Protein AF-A0A1S6U6U1-F1 (afdb_monomer)

Sequence (151 aa):
MKVQNNILNISDNKSPIKSSKENFNHILNNIKPEIQANSDKNFIKMSVDDFRKSLVKYGASGFMIKMQTDWIDAKIEEKRAELELNLGLHDSSKTDKEKSEIAQIIENILKDYKQELIKKIKQKVEQEKIQSKSQIQKNSLTMLLKKIQNT

Secondary structure (DSSP, 8-state):
-------------------HHHHHHHHHHHHHHHHHTT-TTT-----HHHHHHHHHHHHHHHHHHHHHHHHHHHHHHHHHHHHHHHTTTT-TTS-HHHHHHHHHHHHHHHHHHHHHHHHHHHHHHHHHHHHHHHHHHHHHHHHHHHHHHT-

Radius of gyration: 25.91 Å; Cα contacts (8 Å, |Δi|>4): 35; chains: 1; bounding box: 71×45×65 Å

Structure (mmCIF, N/CA/C/O backbone):
data_AF-A0A1S6U6U1-F1
#
_entry.id   AF-A0A1S6U6U1-F1
#
loop_
_atom_site.group_PDB
_atom_site.id
_atom_site.type_symbol
_atom_site.label_atom_id
_atom_site.label_alt_id
_atom_site.label_comp_id
_atom_site.label_asym_id
_atom_site.label_entity_id
_atom_site.label_seq_id
_atom_site.pdbx_PDB_ins_code
_atom_site.Cartn_x
_atom_site.Cartn_y
_atom_site.Cartn_z
_atom_site.occupancy
_atom_site.B_iso_or_equiv
_atom_site.auth_seq_id
_atom_site.auth_comp_id
_atom_site.auth_asym_id
_atom_site.auth_atom_id
_atom_site.pdbx_PDB_model_num
ATOM 1 N N . MET A 1 1 ? 31.547 26.562 -36.986 1.00 44.88 1 MET A N 1
ATOM 2 C CA . MET A 1 1 ? 30.582 25.443 -36.876 1.00 44.88 1 MET A CA 1
ATOM 3 C C . MET A 1 1 ? 30.804 24.469 -38.024 1.00 44.88 1 MET A C 1
ATOM 5 O O . MET A 1 1 ? 30.613 24.871 -39.163 1.00 44.88 1 MET A O 1
ATOM 9 N N . LYS A 1 2 ? 31.217 23.235 -37.715 1.00 34.56 2 LYS A N 1
ATOM 10 C CA . LYS A 1 2 ? 30.748 21.960 -38.297 1.00 34.56 2 LYS A CA 1
ATOM 11 C C . LYS A 1 2 ? 31.580 20.843 -37.662 1.00 34.56 2 LYS A C 1
ATOM 13 O O . LYS A 1 2 ? 32.742 20.645 -37.990 1.00 34.56 2 LYS A O 1
ATOM 18 N N . VAL A 1 3 ? 30.971 20.211 -36.665 1.00 38.31 3 VAL A N 1
ATOM 19 C CA . VAL A 1 3 ? 31.479 19.046 -35.939 1.00 38.31 3 VAL A CA 1
ATOM 20 C C . VAL A 1 3 ? 31.409 17.861 -36.902 1.00 38.31 3 VAL A C 1
ATOM 22 O O . VAL A 1 3 ? 30.344 17.591 -37.456 1.00 38.31 3 VAL A O 1
ATOM 25 N N . GLN A 1 4 ? 32.537 17.200 -37.160 1.00 38.06 4 GLN A N 1
ATOM 26 C CA . GLN A 1 4 ? 32.557 15.960 -37.931 1.00 38.06 4 GLN A CA 1
ATOM 27 C C . GLN A 1 4 ? 32.100 14.821 -37.017 1.00 38.06 4 GLN A C 1
ATOM 29 O O . GLN A 1 4 ? 32.731 14.519 -36.007 1.00 38.06 4 GLN A O 1
ATOM 34 N N . ASN A 1 5 ? 30.955 14.238 -37.360 1.00 40.12 5 ASN A N 1
ATOM 35 C CA . ASN A 1 5 ? 30.414 13.051 -36.717 1.00 40.12 5 ASN A CA 1
ATOM 36 C C . ASN A 1 5 ? 31.237 11.833 -37.154 1.00 40.12 5 ASN A C 1
ATOM 38 O O . ASN A 1 5 ? 31.157 11.422 -38.311 1.00 40.12 5 ASN A O 1
ATOM 42 N N . ASN A 1 6 ? 31.990 11.235 -36.229 1.00 43.44 6 ASN A N 1
ATOM 43 C CA . ASN A 1 6 ? 32.582 9.915 -36.431 1.00 43.44 6 ASN A CA 1
ATOM 44 C C . ASN A 1 6 ? 31.469 8.859 -36.423 1.00 43.44 6 ASN A C 1
ATOM 46 O O . ASN A 1 6 ? 31.065 8.362 -35.372 1.00 43.44 6 ASN A O 1
ATOM 50 N N . ILE A 1 7 ? 30.971 8.521 -37.610 1.00 46.16 7 ILE A N 1
ATOM 51 C CA . ILE A 1 7 ? 30.170 7.319 -37.836 1.00 46.16 7 ILE A CA 1
ATOM 52 C C . ILE A 1 7 ? 31.113 6.124 -37.651 1.00 46.16 7 ILE A C 1
ATOM 54 O O . ILE A 1 7 ? 32.135 6.027 -38.330 1.00 46.16 7 ILE A O 1
ATOM 58 N N . LEU A 1 8 ? 30.794 5.248 -36.691 1.00 41.34 8 LEU A N 1
ATOM 59 C CA . LEU A 1 8 ? 31.501 3.988 -36.474 1.00 41.34 8 LEU A CA 1
ATOM 60 C C . LEU A 1 8 ? 31.557 3.198 -37.788 1.00 41.34 8 LEU A C 1
ATOM 62 O O . LEU A 1 8 ? 30.531 2.778 -38.318 1.00 41.34 8 LEU A O 1
ATOM 66 N N . ASN A 1 9 ? 32.776 2.975 -38.270 1.00 40.19 9 ASN A N 1
ATOM 67 C CA . ASN A 1 9 ? 33.081 2.069 -39.362 1.00 40.19 9 ASN A CA 1
ATOM 68 C C . ASN A 1 9 ? 32.912 0.626 -38.854 1.00 40.19 9 ASN A C 1
ATOM 70 O O . ASN A 1 9 ? 33.796 0.087 -38.184 1.00 40.19 9 ASN A O 1
ATOM 74 N N . ILE A 1 10 ? 31.745 0.024 -39.095 1.00 43.16 10 ILE A N 1
ATOM 75 C CA . ILE A 1 10 ? 31.497 -1.392 -38.810 1.00 43.16 10 ILE A CA 1
ATOM 76 C C . ILE A 1 10 ? 32.090 -2.177 -39.980 1.00 43.16 10 ILE A C 1
ATOM 78 O O . ILE A 1 10 ? 31.464 -2.339 -41.019 1.00 43.16 10 ILE A O 1
ATOM 82 N N . SER A 1 11 ? 33.343 -2.595 -39.807 1.00 37.00 11 SER A N 1
ATOM 83 C CA . SER A 1 11 ? 34.035 -3.512 -40.708 1.00 37.00 11 SER A CA 1
ATOM 84 C C . SER A 1 11 ? 33.325 -4.870 -40.721 1.00 37.00 11 SER A C 1
ATOM 86 O O . SER A 1 11 ? 33.130 -5.487 -39.668 1.00 37.00 11 SER A O 1
ATOM 88 N N . ASP A 1 12 ? 32.944 -5.315 -41.919 1.00 44.59 12 ASP A N 1
ATOM 89 C CA . ASP A 1 12 ? 32.323 -6.601 -42.230 1.00 44.59 12 ASP A CA 1
ATOM 90 C C . ASP A 1 12 ? 33.262 -7.780 -41.919 1.00 44.59 12 ASP A C 1
ATOM 92 O O . ASP A 1 12 ? 33.866 -8.379 -42.806 1.00 44.59 12 ASP A O 1
ATOM 96 N N . ASN A 1 13 ? 33.356 -8.173 -40.648 1.00 38.25 13 ASN A N 1
ATOM 97 C CA . ASN A 1 13 ? 33.886 -9.483 -40.273 1.00 38.25 13 ASN A CA 1
ATOM 98 C C . ASN A 1 13 ? 32.729 -10.463 -40.072 1.00 38.25 13 ASN A C 1
ATOM 100 O O . ASN A 1 13 ? 32.154 -10.611 -38.992 1.00 38.25 13 ASN A O 1
ATOM 104 N N . LYS A 1 14 ? 32.392 -11.139 -41.171 1.00 45.91 14 LYS A N 1
ATOM 105 C CA . LYS A 1 14 ? 31.371 -12.181 -41.281 1.00 45.91 14 LYS A CA 1
ATOM 106 C C . LYS A 1 14 ? 31.793 -13.423 -40.482 1.00 45.91 14 LYS A C 1
ATOM 108 O O . LYS A 1 14 ? 32.340 -14.376 -41.025 1.00 45.91 14 LYS A O 1
ATOM 113 N N . SER A 1 15 ? 31.532 -13.415 -39.179 1.00 43.62 15 SER A N 1
ATOM 114 C CA . SER A 1 15 ? 31.484 -14.639 -38.369 1.00 43.62 15 SER A CA 1
ATOM 115 C C . SER A 1 15 ? 30.081 -15.248 -38.491 1.00 43.62 15 SER A C 1
ATOM 117 O O . SER A 1 15 ? 29.113 -14.485 -38.551 1.00 43.62 15 SER A O 1
ATOM 119 N N . PRO A 1 16 ? 29.917 -16.583 -38.540 1.00 41.66 16 PRO A N 1
ATOM 120 C CA . PRO A 1 16 ? 28.600 -17.185 -38.676 1.00 41.66 16 PRO A CA 1
ATOM 121 C C . PRO A 1 16 ? 27.772 -16.819 -37.445 1.00 41.66 16 PRO A C 1
ATOM 123 O O . PRO A 1 16 ? 28.093 -17.221 -36.326 1.00 41.66 16 PRO A O 1
ATOM 126 N N . ILE A 1 17 ? 26.723 -16.022 -37.652 1.00 48.44 17 ILE A N 1
ATOM 127 C CA . ILE A 1 17 ? 25.751 -15.673 -36.619 1.00 48.44 17 ILE A CA 1
ATOM 128 C C . ILE A 1 17 ? 25.061 -16.980 -36.222 1.00 48.44 17 ILE A C 1
ATOM 130 O O . ILE A 1 17 ? 24.118 -17.424 -36.878 1.00 48.44 17 ILE A O 1
ATOM 134 N N . LYS A 1 18 ? 25.551 -17.620 -35.152 1.00 43.88 18 LYS A N 1
ATOM 135 C CA . LYS A 1 18 ? 24.777 -18.632 -34.433 1.00 43.88 18 LYS A CA 1
ATOM 136 C C . LYS A 1 18 ? 23.447 -17.992 -34.059 1.00 43.88 18 LYS A C 1
ATOM 138 O O . LYS A 1 18 ? 23.399 -16.855 -33.592 1.00 43.88 18 LYS A O 1
ATOM 143 N N . SER A 1 19 ? 22.381 -18.705 -34.400 1.00 48.44 19 SER A N 1
ATOM 144 C CA . SER A 1 19 ? 21.023 -18.190 -34.505 1.00 48.44 19 SER A CA 1
ATOM 145 C C . SER A 1 19 ? 20.631 -17.266 -33.342 1.00 48.44 19 SER A C 1
ATOM 147 O O . SER A 1 19 ? 20.810 -17.585 -32.170 1.00 48.44 19 SER A O 1
ATOM 149 N N . SER A 1 20 ? 20.035 -16.117 -33.672 1.00 56.69 20 SER A N 1
ATOM 150 C CA . SER A 1 20 ? 19.517 -15.116 -32.724 1.00 56.69 20 SER A CA 1
ATOM 151 C C . SER A 1 20 ? 18.618 -15.701 -31.610 1.00 56.69 20 SER A C 1
ATOM 153 O O . SER A 1 20 ? 18.515 -15.109 -30.535 1.00 56.69 20 SER A O 1
ATOM 155 N N . LYS A 1 21 ? 18.030 -16.889 -31.822 1.00 52.94 21 LYS A N 1
ATOM 156 C CA . LYS A 1 21 ? 17.251 -17.634 -30.821 1.00 52.94 21 LYS A CA 1
ATOM 157 C C . LYS A 1 21 ? 18.091 -18.162 -29.654 1.00 52.94 21 LYS A C 1
ATOM 159 O O . LYS A 1 21 ? 17.611 -18.135 -28.524 1.00 52.94 21 LYS A O 1
ATOM 164 N N . GLU A 1 22 ? 19.320 -18.616 -29.893 1.00 52.94 22 GLU A N 1
ATOM 165 C CA . GLU A 1 22 ? 20.182 -19.146 -28.825 1.00 52.94 22 GLU A CA 1
ATOM 166 C C . GLU A 1 22 ? 20.585 -18.047 -27.839 1.00 52.94 22 GLU A C 1
ATOM 168 O O . GLU A 1 22 ? 20.531 -18.260 -26.631 1.00 52.94 22 GLU A O 1
ATOM 173 N N . ASN A 1 23 ? 20.872 -16.841 -28.339 1.00 57.25 23 ASN A N 1
ATOM 174 C CA . ASN A 1 23 ? 21.202 -15.690 -27.497 1.00 57.25 23 A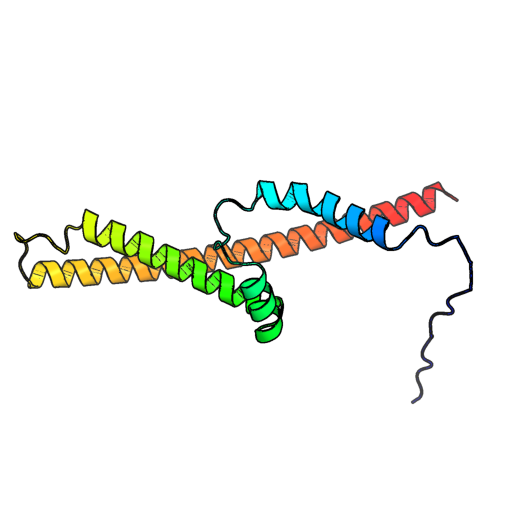SN A CA 1
ATOM 175 C C . ASN A 1 23 ? 20.017 -15.234 -26.631 1.00 57.25 23 ASN A C 1
ATOM 177 O O . ASN A 1 23 ? 20.194 -14.935 -25.453 1.00 57.25 23 ASN A O 1
ATOM 181 N N . PHE A 1 24 ? 18.798 -15.220 -27.179 1.00 63.09 24 PHE A N 1
ATOM 182 C CA . PHE A 1 24 ? 17.607 -14.854 -26.407 1.00 63.09 24 PHE A CA 1
ATOM 183 C C . PHE A 1 24 ? 17.294 -15.880 -25.311 1.00 63.09 24 PHE A C 1
ATOM 185 O O . PHE A 1 24 ? 17.041 -15.510 -24.165 1.00 63.09 24 PHE A O 1
ATOM 192 N N . ASN A 1 25 ? 17.389 -17.171 -25.636 1.00 60.59 25 ASN A N 1
ATOM 193 C CA . ASN A 1 25 ? 17.200 -18.243 -24.662 1.00 60.59 25 ASN A CA 1
ATOM 194 C C . ASN A 1 25 ? 18.277 -18.215 -23.569 1.00 60.59 25 ASN A C 1
ATOM 196 O O . ASN A 1 25 ? 17.964 -18.448 -22.406 1.00 60.59 25 ASN A O 1
ATOM 200 N N . HIS A 1 26 ? 19.520 -17.870 -23.908 1.00 58.59 26 HIS A N 1
ATOM 201 C CA . HIS A 1 26 ? 20.597 -17.713 -22.931 1.00 58.59 26 HIS A CA 1
ATOM 202 C C . HIS A 1 26 ? 20.358 -16.523 -21.986 1.00 58.59 26 HIS A C 1
ATOM 204 O O . HIS A 1 26 ? 20.627 -16.623 -20.790 1.00 58.59 26 HIS A O 1
ATOM 210 N N . ILE A 1 27 ? 19.806 -15.414 -22.491 1.00 61.81 27 ILE A N 1
ATOM 211 C CA . ILE A 1 27 ? 19.409 -14.258 -21.672 1.00 61.81 27 ILE A CA 1
ATOM 212 C C . ILE A 1 27 ? 18.255 -14.641 -20.734 1.00 61.81 27 ILE A C 1
ATOM 214 O O . ILE A 1 27 ? 18.345 -14.417 -19.531 1.00 61.81 27 ILE A O 1
ATOM 218 N N . LEU A 1 28 ? 17.203 -15.287 -21.246 1.00 59.47 28 LEU A N 1
ATOM 219 C CA . LEU A 1 28 ? 16.065 -15.730 -20.431 1.00 59.47 2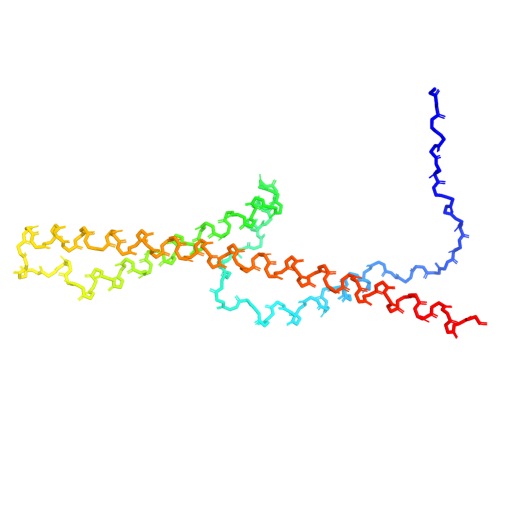8 LEU A CA 1
ATOM 220 C C . LEU A 1 28 ? 16.460 -16.750 -19.356 1.00 59.47 28 LEU A C 1
ATOM 222 O O . LEU A 1 28 ? 15.981 -16.670 -18.224 1.00 59.47 28 LEU A O 1
ATOM 226 N N . ASN A 1 29 ? 17.343 -17.690 -19.692 1.00 59.22 29 ASN A N 1
ATOM 227 C CA . ASN A 1 29 ? 17.817 -18.712 -18.761 1.00 59.22 29 ASN A CA 1
ATOM 228 C C . ASN A 1 29 ? 18.723 -18.137 -17.667 1.00 59.22 29 ASN A C 1
ATOM 230 O O . ASN A 1 29 ? 18.736 -18.681 -16.569 1.00 59.22 29 ASN A O 1
ATOM 234 N N . ASN A 1 30 ? 19.415 -17.026 -17.931 1.00 57.66 30 ASN A N 1
ATOM 235 C CA . ASN A 1 30 ? 20.203 -16.309 -16.926 1.00 57.66 30 ASN A CA 1
ATOM 236 C C . ASN A 1 30 ? 19.355 -15.376 -16.046 1.00 57.66 30 ASN A C 1
ATOM 238 O O . ASN A 1 30 ? 19.747 -15.091 -14.922 1.00 57.66 30 ASN A O 1
ATOM 242 N N . ILE A 1 31 ? 18.196 -14.921 -16.531 1.00 55.47 31 ILE A N 1
ATOM 243 C CA . ILE A 1 31 ? 17.256 -14.077 -15.772 1.00 55.47 31 ILE A CA 1
ATOM 244 C C . ILE A 1 31 ? 16.376 -14.924 -14.830 1.00 55.47 31 ILE A C 1
ATOM 246 O O . ILE A 1 31 ? 16.028 -14.494 -13.731 1.00 55.47 31 ILE A O 1
ATOM 250 N N . LYS A 1 32 ? 16.020 -16.150 -15.235 1.00 50.22 32 LYS A N 1
ATOM 251 C CA . LYS A 1 32 ? 15.155 -17.069 -14.467 1.00 50.22 32 LYS A CA 1
ATOM 252 C C . LYS A 1 32 ? 15.584 -17.309 -13.001 1.00 50.22 32 LYS A C 1
ATOM 254 O O . LYS A 1 32 ? 14.697 -17.308 -12.147 1.00 50.22 32 LYS A O 1
ATOM 259 N N . PRO A 1 33 ? 16.879 -17.505 -12.683 1.00 47.97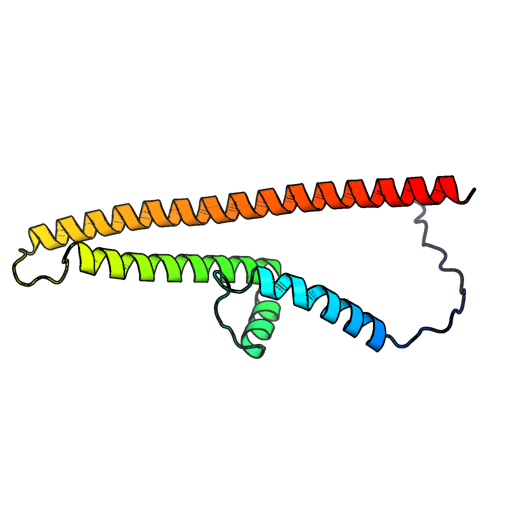 33 PRO A N 1
ATOM 260 C CA . PRO A 1 33 ? 17.341 -17.741 -11.316 1.00 47.97 33 PRO A CA 1
ATOM 261 C C . PRO A 1 33 ? 17.232 -16.497 -10.420 1.00 47.97 33 PRO A C 1
ATOM 263 O O . PRO A 1 33 ? 16.924 -16.627 -9.239 1.00 47.97 33 PRO A O 1
ATOM 266 N N . GLU A 1 34 ? 17.430 -15.291 -10.966 1.00 47.09 34 GLU A N 1
ATOM 267 C CA . GLU A 1 34 ? 17.340 -14.036 -10.198 1.00 47.09 34 GLU A CA 1
ATOM 268 C C . GLU A 1 34 ? 15.894 -13.637 -9.874 1.00 47.09 34 GLU A C 1
ATOM 270 O O . GLU A 1 34 ? 15.636 -13.057 -8.816 1.00 47.09 34 GLU A O 1
ATOM 275 N N . ILE A 1 35 ? 14.935 -13.978 -10.743 1.00 47.72 35 ILE A N 1
ATOM 276 C CA . ILE A 1 35 ? 13.515 -13.682 -10.507 1.00 47.72 35 ILE A CA 1
ATOM 277 C C . ILE A 1 35 ? 12.970 -14.503 -9.330 1.00 47.72 35 ILE A C 1
ATOM 279 O O . ILE A 1 35 ? 12.253 -13.946 -8.502 1.00 47.72 35 ILE A O 1
ATOM 283 N N . GLN A 1 36 ? 13.340 -15.784 -9.201 1.00 40.78 36 GLN A N 1
ATOM 284 C CA . GLN A 1 36 ? 12.821 -16.653 -8.130 1.00 40.78 36 GLN A CA 1
ATOM 285 C C . GLN A 1 36 ? 13.311 -16.264 -6.727 1.00 40.78 36 GLN A C 1
ATOM 287 O O . GLN A 1 36 ? 12.606 -16.492 -5.752 1.00 40.78 36 GLN A O 1
ATOM 292 N N . ALA A 1 37 ? 14.484 -15.637 -6.598 1.00 40.12 37 ALA A N 1
ATOM 293 C CA . ALA A 1 37 ? 15.009 -15.243 -5.289 1.00 40.12 37 ALA A CA 1
ATOM 294 C C . ALA A 1 37 ? 14.334 -13.981 -4.704 1.00 40.12 37 ALA A C 1
ATOM 296 O O . ALA A 1 37 ? 14.485 -13.703 -3.516 1.00 40.12 37 ALA A O 1
ATOM 297 N N . ASN A 1 38 ? 13.588 -13.212 -5.512 1.00 42.19 38 ASN A N 1
ATOM 298 C CA . ASN A 1 38 ? 12.988 -11.928 -5.112 1.00 42.19 38 ASN A CA 1
ATOM 299 C C . ASN A 1 38 ? 11.489 -11.780 -5.455 1.00 42.19 38 ASN A C 1
ATOM 301 O O . ASN A 1 38 ? 10.896 -10.741 -5.142 1.00 42.19 38 ASN A O 1
ATOM 305 N N . SER A 1 39 ? 10.862 -12.776 -6.090 1.00 45.56 39 SER A N 1
ATOM 306 C CA . SER A 1 39 ? 9.478 -12.702 -6.586 1.00 45.56 39 SER A CA 1
ATOM 307 C C . SER A 1 39 ? 8.403 -12.760 -5.504 1.00 45.56 39 SER A C 1
ATOM 309 O O . SER A 1 39 ? 7.298 -12.264 -5.716 1.00 45.56 39 SER A O 1
ATOM 311 N N . ASP A 1 40 ? 8.700 -13.324 -4.336 1.00 46.59 40 ASP A N 1
ATOM 312 C CA . ASP A 1 40 ? 7.629 -13.919 -3.527 1.00 46.59 40 ASP A CA 1
ATOM 313 C C . ASP A 1 40 ? 6.880 -12.958 -2.598 1.00 46.59 40 ASP A C 1
ATOM 315 O O . ASP A 1 40 ? 5.939 -13.377 -1.931 1.00 46.59 40 ASP A O 1
ATOM 319 N N . LYS A 1 41 ? 7.248 -11.670 -2.523 1.00 50.94 41 LYS A N 1
ATOM 320 C CA . LYS A 1 41 ? 6.619 -10.760 -1.536 1.00 50.94 41 LYS A CA 1
ATOM 321 C C . LYS A 1 41 ? 6.122 -9.412 -2.052 1.00 50.94 41 LYS A C 1
ATOM 323 O O . LYS A 1 41 ? 5.336 -8.771 -1.359 1.00 50.94 41 LYS A O 1
ATOM 328 N N . ASN A 1 42 ? 6.527 -8.982 -3.250 1.00 53.34 42 ASN A N 1
ATOM 329 C CA . ASN A 1 42 ? 6.216 -7.629 -3.739 1.00 53.34 42 ASN A CA 1
ATOM 330 C C . ASN A 1 42 ? 5.569 -7.578 -5.129 1.00 53.34 42 ASN A C 1
ATOM 332 O O . ASN A 1 42 ? 5.267 -6.487 -5.607 1.00 53.34 42 ASN A O 1
ATOM 336 N N . PHE A 1 43 ? 5.363 -8.723 -5.789 1.00 60.78 43 PHE A N 1
ATOM 337 C CA . PHE A 1 43 ? 4.762 -8.748 -7.119 1.00 60.78 43 PHE A CA 1
ATOM 338 C C . PHE A 1 43 ? 3.266 -9.038 -7.039 1.00 60.78 43 PHE A C 1
ATOM 340 O O . PHE A 1 43 ? 2.850 -10.109 -6.605 1.00 60.78 43 PHE A O 1
ATOM 347 N N . ILE A 1 44 ? 2.452 -8.077 -7.482 1.00 64.00 44 ILE A N 1
ATOM 348 C CA . ILE A 1 44 ? 1.024 -8.305 -7.693 1.00 64.00 44 ILE A CA 1
ATOM 349 C C . ILE A 1 44 ? 0.887 -9.319 -8.821 1.00 64.00 44 ILE A C 1
ATOM 351 O O . ILE A 1 44 ? 1.452 -9.149 -9.905 1.00 64.00 44 ILE A O 1
ATOM 355 N N . LYS A 1 45 ? 0.146 -10.393 -8.550 1.00 73.31 45 LYS A N 1
ATOM 356 C CA . LYS A 1 45 ? -0.124 -11.445 -9.524 1.00 73.31 45 LYS A CA 1
ATOM 357 C C . LYS A 1 45 ? -0.951 -10.842 -10.662 1.00 73.31 45 LYS A C 1
ATOM 359 O O . LYS A 1 45 ? -2.118 -10.519 -10.478 1.00 73.31 45 LYS A O 1
ATOM 364 N N . MET A 1 46 ? -0.331 -10.662 -11.823 1.00 81.12 46 MET A N 1
ATOM 365 C CA . MET A 1 46 ? -0.942 -10.046 -13.000 1.00 81.12 46 MET A CA 1
ATOM 366 C C . MET A 1 46 ? -0.797 -10.976 -14.205 1.00 81.12 46 MET A C 1
ATOM 368 O O . MET A 1 46 ? 0.202 -11.686 -14.333 1.00 81.12 46 MET A O 1
ATOM 372 N N . SER A 1 47 ? -1.802 -10.985 -15.084 1.00 87.25 47 SER A N 1
ATOM 373 C CA . SER A 1 47 ? -1.744 -1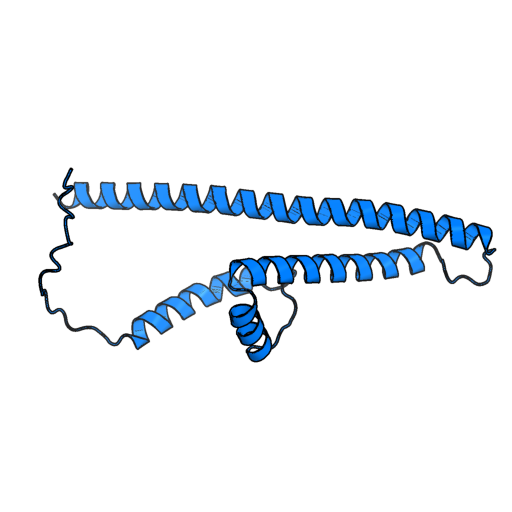1.755 -16.326 1.00 87.25 47 SER A CA 1
ATOM 374 C C . SER A 1 47 ? -0.698 -11.175 -17.289 1.00 87.25 47 SER A C 1
ATOM 376 O O . SER A 1 47 ? -0.365 -9.988 -17.243 1.00 87.25 47 SER A O 1
ATOM 378 N N . VAL A 1 48 ? -0.185 -12.005 -18.199 1.00 87.06 48 VAL A N 1
ATOM 379 C CA . VAL A 1 48 ? 0.771 -11.553 -19.227 1.00 87.06 48 VAL A CA 1
ATOM 380 C C . VAL A 1 48 ? 0.142 -10.501 -20.146 1.00 87.06 48 VAL A C 1
ATOM 382 O O . VAL A 1 48 ? 0.811 -9.542 -20.539 1.00 87.06 48 VAL A O 1
ATOM 385 N N . ASP A 1 49 ? -1.146 -10.638 -20.454 1.00 89.50 49 ASP A N 1
ATOM 386 C CA . ASP A 1 49 ? -1.859 -9.682 -21.300 1.00 89.50 49 ASP A CA 1
ATOM 387 C C . ASP A 1 49 ? -2.015 -8.326 -20.614 1.00 89.50 49 ASP A C 1
ATOM 389 O O . ASP A 1 49 ? -1.799 -7.287 -21.241 1.00 89.50 49 ASP A O 1
ATOM 393 N N . ASP A 1 50 ? -2.319 -8.315 -19.3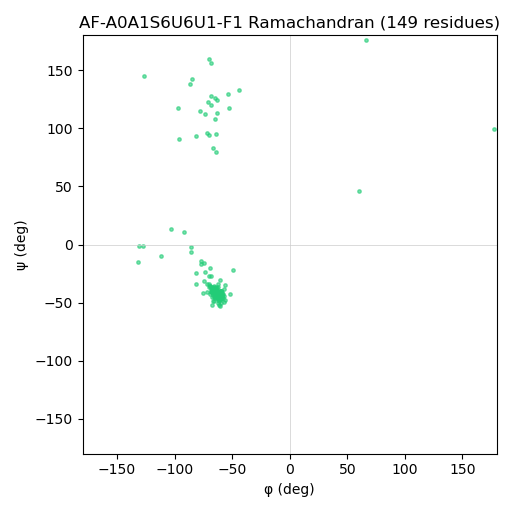18 1.00 85.31 50 ASP A N 1
ATOM 394 C CA . ASP A 1 50 ? -2.440 -7.074 -18.552 1.00 85.31 50 ASP A CA 1
ATOM 395 C C . ASP A 1 50 ? -1.078 -6.423 -18.314 1.00 85.31 50 ASP A C 1
ATOM 397 O O . ASP A 1 50 ? -0.966 -5.195 -18.379 1.00 85.31 50 ASP A O 1
ATOM 401 N N . PHE A 1 51 ? -0.022 -7.225 -18.152 1.00 88.00 51 PHE A N 1
ATOM 402 C CA . PHE A 1 51 ? 1.355 -6.736 -18.149 1.00 88.00 51 PHE A CA 1
ATOM 403 C C . PHE A 1 51 ? 1.694 -6.039 -19.464 1.00 88.00 51 PHE A C 1
ATOM 405 O O . PHE A 1 51 ? 2.141 -4.891 -19.463 1.00 88.00 51 PHE A O 1
ATOM 412 N N . ARG A 1 52 ? 1.423 -6.690 -20.601 1.00 88.62 52 ARG A N 1
ATOM 413 C CA . ARG A 1 52 ? 1.690 -6.125 -21.927 1.00 88.62 52 ARG A CA 1
ATOM 414 C C . ARG A 1 52 ? 0.895 -4.844 -22.160 1.00 88.62 52 ARG A C 1
ATOM 416 O O . ARG A 1 52 ? 1.472 -3.852 -22.599 1.00 88.62 52 ARG A O 1
ATOM 423 N N . LYS A 1 53 ? -0.402 -4.839 -21.846 1.00 91.44 53 LYS A N 1
ATOM 424 C CA . LYS A 1 53 ? -1.252 -3.641 -21.948 1.00 91.44 53 LYS A CA 1
ATOM 425 C C . LYS A 1 53 ? -0.713 -2.508 -21.080 1.00 91.44 53 LYS A C 1
ATOM 427 O O . LYS A 1 53 ? -0.648 -1.370 -21.538 1.00 91.44 53 LYS A O 1
ATOM 432 N N . SER A 1 54 ? -0.285 -2.815 -19.858 1.00 86.06 54 SER A N 1
ATOM 433 C CA . SER A 1 54 ? 0.259 -1.820 -18.932 1.00 86.06 54 SER A CA 1
ATOM 434 C C . SER A 1 54 ? 1.599 -1.264 -19.407 1.00 86.06 54 SER A C 1
ATOM 436 O O . SER A 1 54 ? 1.793 -0.053 -19.365 1.00 86.06 54 SER A O 1
ATOM 438 N N . LEU A 1 55 ? 2.492 -2.104 -19.935 1.00 88.62 55 LEU A N 1
ATOM 439 C CA . LEU A 1 55 ? 3.740 -1.648 -20.548 1.00 88.62 55 LEU A CA 1
ATOM 440 C C . LEU A 1 55 ? 3.497 -0.753 -21.764 1.00 88.62 55 LEU A C 1
ATOM 442 O O . LEU A 1 55 ? 4.164 0.267 -21.904 1.00 88.62 55 LEU A O 1
ATOM 446 N N . VAL A 1 56 ? 2.541 -1.104 -22.628 1.00 91.12 56 VAL A N 1
ATOM 447 C CA . VAL A 1 56 ? 2.181 -0.281 -23.796 1.00 91.12 56 VAL A CA 1
ATOM 448 C C . VAL A 1 56 ? 1.591 1.059 -23.358 1.00 91.12 56 VAL A C 1
ATOM 450 O O . VAL A 1 56 ? 1.908 2.089 -23.944 1.00 91.12 56 VAL A O 1
ATOM 453 N N . LYS A 1 57 ? 0.754 1.060 -22.317 1.00 91.25 57 LYS A N 1
ATOM 454 C CA . LYS A 1 57 ? 0.058 2.259 -21.838 1.00 91.25 57 LYS A CA 1
ATOM 455 C C . LYS A 1 57 ? 0.960 3.216 -21.058 1.00 91.25 57 LYS A C 1
ATOM 457 O O . LYS A 1 57 ? 0.837 4.425 -21.216 1.00 91.25 57 LYS A O 1
ATOM 462 N N . TYR A 1 58 ? 1.819 2.689 -20.189 1.00 85.06 58 TYR A N 1
ATOM 463 C CA . TYR A 1 58 ? 2.571 3.484 -19.212 1.00 85.06 58 TYR A CA 1
ATOM 464 C C . TYR A 1 58 ? 4.082 3.522 -19.484 1.00 85.06 58 TYR A C 1
ATOM 466 O O . TYR A 1 58 ? 4.801 4.285 -18.839 1.00 85.06 58 TYR A O 1
ATOM 474 N N . GLY A 1 59 ? 4.585 2.698 -20.408 1.00 89.19 59 GLY A N 1
ATOM 475 C CA . GLY A 1 59 ? 6.016 2.436 -20.542 1.00 89.19 59 GLY A CA 1
ATOM 476 C C . GLY A 1 59 ? 6.584 1.685 -19.331 1.00 89.19 59 GLY A C 1
ATOM 477 O O . GLY A 1 59 ? 5.895 1.437 -18.342 1.00 89.19 59 GLY A O 1
ATOM 478 N N . ALA A 1 60 ? 7.868 1.324 -19.384 1.00 85.38 60 ALA A N 1
ATOM 479 C CA . ALA A 1 60 ? 8.507 0.559 -18.309 1.00 85.38 60 ALA A CA 1
ATOM 480 C C . ALA A 1 60 ? 8.574 1.335 -16.979 1.00 85.38 60 ALA A C 1
ATOM 482 O O . ALA A 1 60 ? 8.258 0.790 -15.923 1.00 85.38 60 ALA A O 1
ATOM 483 N N . SER A 1 61 ? 8.943 2.619 -17.018 1.00 80.88 61 SER A N 1
ATOM 484 C CA . SER A 1 61 ? 9.040 3.460 -15.818 1.00 80.88 61 SER A CA 1
ATOM 485 C C . SER A 1 61 ? 7.674 3.722 -15.184 1.00 80.88 61 SER A C 1
ATOM 487 O O . SER A 1 61 ? 7.520 3.570 -13.973 1.00 80.88 61 SER A O 1
ATOM 489 N N . GLY A 1 62 ? 6.669 4.063 -15.996 1.00 80.56 62 GLY A N 1
ATOM 490 C CA . GLY A 1 62 ? 5.304 4.278 -15.523 1.00 80.56 62 GLY A CA 1
ATOM 491 C C . GLY A 1 62 ? 4.661 2.996 -14.998 1.00 80.56 62 GLY A C 1
ATOM 492 O O . GLY A 1 62 ? 3.969 3.037 -13.983 1.00 80.56 62 GLY A O 1
ATOM 493 N N . PHE A 1 63 ? 4.949 1.849 -15.619 1.00 87.81 63 PHE A N 1
ATOM 494 C CA . PHE A 1 63 ? 4.518 0.547 -15.117 1.00 87.81 63 PHE A CA 1
ATOM 495 C C . PHE A 1 63 ? 5.068 0.263 -13.713 1.00 87.81 63 PHE A C 1
ATOM 497 O O . PHE A 1 63 ? 4.302 -0.102 -12.825 1.00 87.81 63 PHE A O 1
ATOM 504 N N . MET A 1 64 ? 6.366 0.489 -13.487 1.00 84.44 64 MET A N 1
ATOM 505 C CA . MET A 1 64 ? 6.977 0.289 -12.168 1.00 84.44 64 MET A CA 1
ATOM 506 C C . MET A 1 64 ? 6.379 1.212 -11.102 1.00 84.44 64 MET A C 1
ATOM 508 O O . MET A 1 64 ? 6.134 0.760 -9.986 1.00 84.44 64 MET A O 1
ATOM 512 N N . ILE A 1 65 ? 6.100 2.476 -11.440 1.00 85.38 65 ILE A N 1
ATOM 513 C CA . ILE A 1 65 ? 5.429 3.410 -10.522 1.00 85.38 65 ILE A CA 1
ATOM 514 C C . ILE A 1 65 ? 4.031 2.898 -10.176 1.00 85.38 65 ILE A C 1
ATOM 516 O O . ILE A 1 65 ? 3.705 2.787 -8.997 1.00 85.38 65 ILE A O 1
ATOM 520 N N . LYS A 1 66 ? 3.226 2.535 -11.184 1.00 86.25 66 LYS A N 1
ATOM 521 C CA . LYS A 1 66 ? 1.877 1.999 -10.965 1.00 86.25 66 LYS A CA 1
ATOM 522 C C . LYS A 1 66 ? 1.918 0.769 -10.061 1.00 86.25 66 LYS A C 1
ATOM 524 O O . LYS A 1 66 ? 1.177 0.694 -9.093 1.00 86.25 66 LYS A O 1
ATOM 529 N N . MET A 1 67 ? 2.812 -0.166 -10.356 1.00 87.75 67 MET A N 1
ATOM 530 C CA . MET A 1 67 ? 2.959 -1.393 -9.588 1.00 87.75 67 MET A CA 1
ATOM 531 C C . MET A 1 67 ? 3.338 -1.121 -8.124 1.00 87.75 67 MET A C 1
ATOM 533 O O . MET A 1 67 ? 2.818 -1.771 -7.221 1.00 87.75 67 MET A O 1
ATOM 537 N N . GLN A 1 68 ? 4.219 -0.147 -7.876 1.00 88.06 68 GLN A N 1
ATOM 538 C CA . GLN A 1 68 ? 4.567 0.284 -6.520 1.00 88.06 68 GLN A CA 1
ATOM 539 C C . GLN A 1 68 ? 3.378 0.923 -5.799 1.00 88.06 68 GLN A C 1
ATOM 541 O O . GLN A 1 68 ? 3.176 0.645 -4.620 1.00 88.06 68 GLN A O 1
ATOM 546 N N . THR A 1 69 ? 2.592 1.754 -6.488 1.00 88.50 69 THR A N 1
ATOM 547 C CA . THR A 1 69 ? 1.368 2.348 -5.935 1.00 88.50 69 THR A CA 1
ATOM 548 C C . THR A 1 69 ? 0.355 1.274 -5.565 1.00 88.50 69 THR A C 1
ATOM 550 O O . THR A 1 69 ? -0.054 1.219 -4.410 1.00 88.50 69 THR A O 1
ATOM 553 N N . ASP A 1 70 ? 0.039 0.368 -6.492 1.00 89.25 70 ASP A N 1
ATOM 554 C CA . ASP A 1 70 ? -0.903 -0.724 -6.247 1.00 89.25 70 ASP A CA 1
ATOM 555 C C . ASP A 1 70 ? -0.449 -1.593 -5.049 1.00 89.25 70 ASP A C 1
ATOM 557 O O . ASP A 1 70 ? -1.265 -2.039 -4.244 1.00 89.25 70 ASP A O 1
ATOM 561 N N . TRP A 1 71 ? 0.863 -1.830 -4.906 1.00 88.44 71 TRP A N 1
ATOM 562 C CA . TRP A 1 71 ? 1.416 -2.596 -3.783 1.00 88.44 71 TRP A CA 1
ATOM 563 C C . TRP A 1 71 ? 1.281 -1.857 -2.446 1.00 88.44 71 TRP A C 1
ATOM 565 O O . TRP A 1 71 ? 0.952 -2.483 -1.438 1.00 88.44 71 TRP A O 1
ATOM 575 N N . ILE A 1 72 ? 1.513 -0.538 -2.424 1.00 90.38 72 ILE A N 1
ATOM 576 C CA . ILE A 1 72 ? 1.293 0.288 -1.228 1.00 90.38 72 ILE A CA 1
ATOM 577 C C . ILE A 1 72 ? -0.178 0.225 -0.821 1.00 90.38 72 ILE A C 1
ATOM 579 O O . ILE A 1 72 ? -0.463 0.003 0.352 1.00 90.38 72 ILE A O 1
ATOM 583 N N . ASP A 1 73 ? -1.094 0.389 -1.773 1.00 91.50 73 ASP A N 1
ATOM 584 C CA . ASP A 1 73 ? -2.529 0.406 -1.495 1.00 91.50 73 ASP A CA 1
ATOM 585 C C . ASP A 1 73 ? -2.999 -0.949 -0.947 1.00 91.50 73 ASP A C 1
ATOM 587 O O . ASP A 1 73 ? -3.677 -0.997 0.078 1.00 91.50 73 ASP A O 1
ATOM 591 N N . ALA A 1 74 ? -2.536 -2.061 -1.529 1.00 90.44 74 ALA A N 1
ATOM 592 C CA . ALA A 1 74 ? -2.817 -3.398 -1.004 1.00 90.44 74 ALA A CA 1
ATOM 593 C C . ALA A 1 74 ? -2.306 -3.587 0.436 1.00 90.44 74 ALA A C 1
ATOM 595 O O . ALA A 1 74 ? -2.991 -4.181 1.267 1.00 90.44 74 ALA A O 1
ATOM 596 N N . LYS A 1 75 ? -1.113 -3.065 0.754 1.00 91.88 75 LYS A N 1
ATOM 597 C CA . LYS A 1 75 ? -0.551 -3.130 2.112 1.00 91.88 75 LYS A CA 1
ATOM 598 C C . LYS A 1 75 ? -1.305 -2.250 3.105 1.00 91.88 75 LYS A C 1
ATOM 600 O O . LYS A 1 75 ? -1.430 -2.632 4.265 1.00 91.88 75 LYS A O 1
ATOM 605 N N . ILE A 1 76 ? -1.797 -1.094 2.669 1.00 95.00 76 ILE A N 1
ATOM 606 C CA . ILE A 1 76 ? -2.636 -0.218 3.493 1.00 95.00 76 ILE A CA 1
ATOM 607 C C . ILE A 1 76 ? -3.955 -0.910 3.824 1.00 95.00 76 ILE A C 1
ATOM 609 O O . ILE A 1 76 ? -4.334 -0.903 4.989 1.00 95.00 76 ILE A O 1
ATOM 613 N N . GLU A 1 77 ? -4.614 -1.542 2.853 1.00 94.44 77 GLU A N 1
ATOM 614 C CA . GLU A 1 77 ? -5.878 -2.250 3.096 1.00 94.44 77 GLU A CA 1
ATOM 615 C C . GLU A 1 77 ? -5.703 -3.469 4.007 1.00 94.44 77 GLU A C 1
ATOM 617 O O . GLU A 1 77 ? -6.479 -3.659 4.942 1.00 94.44 77 GLU A O 1
ATOM 622 N N . GLU A 1 78 ? -4.632 -4.246 3.820 1.00 93.19 78 GLU A N 1
ATOM 623 C CA . GLU A 1 78 ? -4.280 -5.337 4.739 1.00 93.19 78 GLU A CA 1
ATOM 624 C C . GLU A 1 78 ? -4.086 -4.812 6.172 1.00 93.19 78 GLU A C 1
ATOM 626 O O . GLU A 1 78 ? -4.640 -5.364 7.125 1.00 93.19 78 GLU A O 1
ATOM 631 N N . LYS A 1 79 ? -3.351 -3.701 6.328 1.00 95.00 79 LYS A N 1
ATOM 632 C CA . LYS A 1 79 ? -3.108 -3.094 7.640 1.00 95.00 79 LYS A CA 1
ATOM 633 C C . LYS A 1 79 ? -4.370 -2.476 8.239 1.00 95.00 79 LYS A C 1
ATOM 635 O O . LYS A 1 79 ? -4.550 -2.544 9.452 1.00 95.00 79 LYS A O 1
ATOM 640 N N . ARG A 1 80 ? -5.244 -1.890 7.417 1.00 96.50 80 ARG A N 1
ATOM 641 C CA . ARG A 1 80 ? -6.531 -1.326 7.840 1.00 96.50 80 ARG A CA 1
ATOM 642 C C . ARG A 1 80 ? -7.396 -2.418 8.454 1.00 96.50 80 ARG A C 1
ATOM 644 O O . ARG A 1 80 ? -7.778 -2.280 9.611 1.00 96.50 80 ARG A O 1
ATOM 651 N N . ALA A 1 81 ? -7.598 -3.525 7.741 1.00 94.31 81 ALA A N 1
ATOM 652 C CA . ALA A 1 81 ? -8.386 -4.653 8.233 1.00 94.31 81 ALA A CA 1
ATOM 653 C C . ALA A 1 81 ? -7.818 -5.240 9.542 1.00 94.31 81 ALA A C 1
ATOM 655 O O . ALA A 1 81 ? -8.570 -5.534 10.471 1.00 94.31 81 ALA A O 1
ATOM 656 N N . GLU A 1 82 ? -6.489 -5.362 9.649 1.00 95.25 82 GLU A N 1
ATOM 657 C CA . GLU A 1 82 ? -5.818 -5.805 10.880 1.00 95.25 82 GLU A CA 1
ATOM 658 C C . GLU A 1 82 ? -6.110 -4.863 12.064 1.00 95.25 82 GLU A C 1
ATOM 660 O O . GLU A 1 82 ? -6.420 -5.317 13.166 1.00 95.25 82 GLU A O 1
ATOM 665 N N . LEU A 1 83 ? -6.028 -3.546 11.850 1.00 94.81 83 LEU A N 1
ATOM 666 C CA . LEU A 1 83 ? -6.255 -2.546 12.896 1.00 94.81 83 LEU A CA 1
ATOM 667 C C . LEU A 1 83 ? -7.730 -2.437 13.296 1.00 94.81 83 LEU A C 1
ATOM 669 O O . LEU A 1 83 ? -8.024 -2.334 14.485 1.00 94.81 83 LEU A O 1
ATOM 673 N N . GLU A 1 84 ? -8.650 -2.484 12.332 1.00 94.25 84 GLU A N 1
ATOM 674 C CA . GLU A 1 84 ? -10.097 -2.465 12.582 1.00 94.25 84 GLU A CA 1
ATOM 675 C C . GLU A 1 84 ? -10.529 -3.656 13.440 1.00 94.25 84 GLU A C 1
ATOM 677 O O . GLU A 1 84 ? -11.321 -3.491 14.374 1.00 94.25 84 GLU A O 1
ATOM 682 N N . LEU A 1 85 ? -9.955 -4.834 13.175 1.00 94.12 85 LE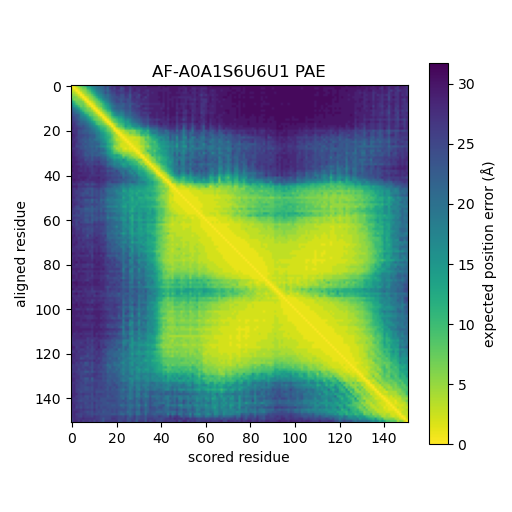U A N 1
ATOM 683 C CA . LEU A 1 85 ? -10.171 -6.034 13.974 1.00 94.12 85 LEU A CA 1
ATOM 684 C C . LEU A 1 85 ? -9.560 -5.898 15.375 1.00 94.12 85 LEU A C 1
ATOM 686 O O . LEU A 1 85 ? -10.260 -6.093 16.367 1.00 94.12 85 LEU A O 1
ATOM 690 N N . ASN A 1 86 ? -8.279 -5.532 15.471 1.00 92.81 86 ASN A N 1
ATOM 691 C CA . ASN A 1 86 ? -7.545 -5.499 16.742 1.00 92.81 86 ASN A CA 1
ATOM 692 C C . ASN A 1 86 ? -8.050 -4.424 17.709 1.00 92.81 86 ASN A C 1
ATOM 694 O O . ASN A 1 86 ? -8.069 -4.637 18.919 1.00 92.81 86 ASN A O 1
ATOM 698 N N . LEU A 1 87 ? -8.456 -3.267 17.189 1.00 91.94 87 LEU A N 1
ATOM 699 C CA . LEU A 1 87 ? -9.034 -2.188 17.993 1.00 91.94 87 LEU A CA 1
ATOM 700 C C . LEU A 1 87 ? -10.544 -2.377 18.199 1.00 91.94 87 LEU A C 1
ATOM 702 O O . LEU A 1 87 ? -11.171 -1.646 18.967 1.00 91.94 87 LEU A O 1
ATOM 706 N N . GLY A 1 88 ? -11.133 -3.380 17.542 1.00 91.69 88 GLY A N 1
ATOM 707 C CA . GLY A 1 88 ? -12.541 -3.722 17.643 1.00 91.69 88 GLY A CA 1
ATOM 708 C C . GLY A 1 88 ? -13.442 -2.574 17.208 1.00 91.69 88 GLY A C 1
ATOM 709 O O . GLY A 1 88 ? -14.397 -2.264 17.918 1.00 91.69 88 GLY A O 1
ATOM 710 N N . LEU A 1 89 ? -13.146 -1.936 16.071 1.00 90.00 89 LEU A N 1
ATOM 711 C CA . LEU A 1 89 ? -13.948 -0.833 15.523 1.00 90.00 89 LEU A CA 1
ATOM 712 C C . LEU A 1 89 ? -15.417 -1.249 15.313 1.00 90.00 89 LEU A C 1
ATOM 714 O O . LEU A 1 89 ? -16.337 -0.462 15.526 1.00 90.00 89 LEU A O 1
ATOM 718 N N . HIS A 1 90 ? -15.639 -2.512 14.946 1.00 90.62 90 HIS A N 1
ATOM 719 C CA . HIS A 1 90 ? -16.965 -3.085 14.699 1.00 90.62 90 HIS A CA 1
ATOM 720 C C . HIS A 1 90 ? -17.605 -3.749 15.925 1.00 90.62 90 HIS A C 1
ATOM 722 O O . HIS A 1 90 ? -18.625 -4.423 15.804 1.00 90.62 90 HIS A O 1
ATOM 728 N N . ASP A 1 91 ? -17.031 -3.561 17.109 1.00 90.56 91 ASP A N 1
ATOM 729 C CA . ASP A 1 91 ? -17.572 -4.101 18.350 1.00 90.56 91 ASP A CA 1
ATOM 730 C C . ASP A 1 91 ? -18.890 -3.403 18.723 1.00 90.56 91 ASP A C 1
ATOM 732 O O . ASP A 1 91 ? -18.989 -2.170 18.767 1.00 90.56 91 ASP A O 1
ATOM 736 N N . SER A 1 92 ? -19.925 -4.201 18.982 1.00 88.50 92 SER A N 1
ATOM 737 C CA . SER A 1 92 ? -21.256 -3.718 19.355 1.00 88.50 92 SER A CA 1
ATOM 738 C C . SER A 1 92 ? -21.295 -3.086 20.744 1.00 88.50 92 SER A C 1
ATOM 740 O O . SER A 1 92 ? -22.219 -2.330 21.026 1.00 88.50 92 SER A O 1
ATOM 742 N N . SER A 1 93 ? -20.316 -3.382 21.604 1.00 91.75 93 SER A N 1
ATOM 743 C CA . SER A 1 93 ? -20.224 -2.808 22.952 1.00 91.75 93 SER A CA 1
ATOM 744 C C . SER A 1 93 ? -19.703 -1.367 22.973 1.00 91.75 93 SER A C 1
ATOM 746 O O . SER A 1 93 ? -19.891 -0.672 23.969 1.00 91.75 93 SER A O 1
ATOM 748 N N . LYS A 1 94 ? -19.082 -0.904 21.878 1.00 90.94 94 LYS A N 1
ATOM 749 C CA . LYS A 1 94 ? -18.489 0.433 21.782 1.00 90.94 94 LYS A CA 1
ATOM 750 C C . LYS A 1 94 ? -19.500 1.481 21.338 1.00 90.94 94 LYS A C 1
ATOM 752 O O . LYS A 1 94 ? -20.268 1.275 20.392 1.00 90.94 94 LYS A O 1
ATOM 757 N N . THR A 1 95 ? -19.428 2.637 21.980 1.00 94.38 95 THR A N 1
ATOM 758 C CA . THR A 1 95 ? -20.192 3.835 21.631 1.00 94.38 95 THR A CA 1
ATOM 759 C C . THR A 1 95 ? -19.713 4.444 20.313 1.00 94.38 95 THR A C 1
ATOM 761 O O . THR A 1 95 ? -18.575 4.242 19.885 1.00 94.38 95 THR A O 1
ATOM 764 N N . ASP A 1 96 ? -20.557 5.257 19.678 1.00 92.81 96 ASP A N 1
ATOM 765 C CA . ASP A 1 96 ? -20.189 5.956 18.438 1.00 92.81 96 ASP A CA 1
ATOM 766 C C . ASP A 1 96 ? -18.989 6.895 18.627 1.00 92.81 96 ASP A C 1
ATOM 768 O O . ASP A 1 96 ? -18.179 7.075 17.716 1.00 92.81 96 ASP A O 1
ATOM 772 N N . LYS A 1 97 ? -18.831 7.458 19.833 1.00 94.88 97 LYS A N 1
ATOM 773 C CA . LYS A 1 97 ? -17.682 8.297 20.178 1.00 94.88 97 LYS A CA 1
ATOM 774 C C . LYS A 1 97 ? -16.384 7.487 20.196 1.00 94.88 97 LYS A C 1
ATOM 776 O O . LYS A 1 97 ? -15.422 7.889 19.551 1.00 94.88 97 LYS A O 1
ATOM 781 N N . GLU A 1 98 ? -16.375 6.332 20.857 1.00 93.19 98 GLU A N 1
ATOM 782 C CA . GLU A 1 98 ? -15.205 5.440 20.889 1.00 93.19 98 GLU A CA 1
ATOM 783 C C . GLU A 1 98 ? -14.864 4.919 19.492 1.00 93.19 98 GLU A C 1
ATOM 785 O O . GLU A 1 98 ? -13.696 4.879 19.114 1.00 93.19 98 GLU A O 1
ATOM 790 N N . LYS A 1 99 ? -15.872 4.580 18.681 1.00 92.75 99 LYS A N 1
ATOM 791 C CA . LYS A 1 99 ? -15.663 4.173 17.283 1.00 92.75 99 LYS A CA 1
ATOM 792 C C . LYS A 1 99 ? -15.036 5.288 16.450 1.00 92.75 99 LYS A C 1
ATOM 794 O O . LYS A 1 99 ? -14.139 5.021 15.656 1.00 92.75 99 LYS A O 1
ATOM 799 N N . SER A 1 100 ? -15.466 6.532 16.652 1.00 95.06 100 SER A N 1
ATOM 800 C CA . SER A 1 100 ? -14.879 7.701 15.990 1.00 95.06 100 SER A CA 1
ATOM 801 C C . SER A 1 100 ? -13.418 7.925 16.402 1.00 95.06 100 SER A C 1
ATOM 803 O O . SER A 1 100 ? -12.557 8.133 15.546 1.00 95.06 100 SER A O 1
ATOM 805 N N . GLU A 1 101 ? -13.108 7.811 17.696 1.00 94.94 101 GLU A N 1
ATOM 806 C CA . GLU A 1 101 ? -11.736 7.917 18.212 1.00 94.94 101 GLU A CA 1
ATOM 807 C C . GLU A 1 101 ? -10.839 6.793 17.668 1.00 94.94 101 GLU A C 1
ATOM 809 O O . GLU A 1 101 ? -9.734 7.057 17.190 1.00 94.94 101 GLU A O 1
ATOM 814 N N . ILE A 1 102 ? -11.334 5.551 17.641 1.00 93.50 102 ILE A N 1
ATOM 815 C CA . ILE A 1 102 ? -10.628 4.409 17.044 1.00 93.50 102 ILE A CA 1
ATOM 816 C C . ILE A 1 102 ? -10.379 4.650 15.553 1.00 93.50 102 ILE A C 1
ATOM 818 O O . ILE A 1 102 ? -9.258 4.450 15.090 1.00 93.50 102 ILE A O 1
ATOM 822 N N . ALA A 1 103 ? -11.374 5.123 14.800 1.00 93.88 103 ALA A N 1
ATOM 823 C CA . ALA A 1 103 ? -11.211 5.419 13.378 1.00 93.88 103 ALA A CA 1
ATOM 824 C C . ALA A 1 103 ? -10.123 6.480 13.129 1.00 93.88 103 ALA A C 1
ATOM 826 O O . ALA A 1 103 ? -9.311 6.327 12.216 1.00 93.88 103 ALA A O 1
ATOM 827 N N . GLN A 1 104 ? -10.044 7.517 13.970 1.00 96.50 104 GLN A N 1
ATOM 828 C CA . GLN A 1 104 ? -8.972 8.517 13.891 1.00 96.50 104 GLN A CA 1
ATOM 829 C C . GLN A 1 104 ? -7.594 7.924 14.203 1.00 96.50 104 GLN A C 1
ATOM 831 O O . GLN A 1 104 ? -6.620 8.239 13.516 1.00 96.50 104 GLN A O 1
ATOM 836 N N . ILE A 1 105 ? -7.496 7.053 15.212 1.00 95.44 105 ILE A N 1
ATOM 837 C CA . ILE A 1 105 ? -6.248 6.352 15.545 1.00 95.44 105 ILE A CA 1
ATOM 838 C C . ILE A 1 105 ? -5.793 5.488 14.366 1.00 95.44 105 ILE A C 1
ATOM 840 O O . ILE A 1 105 ? -4.628 5.561 13.973 1.00 95.44 105 ILE A O 1
ATOM 844 N N . ILE A 1 106 ? -6.707 4.718 13.770 1.00 95.50 106 ILE A N 1
ATOM 845 C CA . ILE A 1 106 ? -6.427 3.885 12.594 1.00 95.50 106 ILE A CA 1
ATOM 846 C C . ILE A 1 106 ? -5.891 4.748 11.455 1.00 95.50 106 ILE A C 1
ATOM 848 O O . ILE A 1 106 ? -4.840 4.436 10.899 1.00 95.50 106 ILE A O 1
ATOM 852 N N . GLU A 1 107 ? -6.553 5.860 11.138 1.00 96.12 107 GLU A N 1
ATOM 853 C CA . GLU A 1 107 ? -6.147 6.718 10.025 1.00 96.12 107 GLU A CA 1
ATOM 854 C C . GLU A 1 107 ? -4.760 7.346 10.244 1.00 96.12 107 GLU A C 1
ATOM 856 O O . GLU A 1 107 ? -3.943 7.393 9.322 1.00 96.12 107 GLU A O 1
ATOM 861 N N . ASN A 1 108 ? -4.439 7.750 11.477 1.00 96.38 108 ASN A N 1
ATOM 862 C CA . ASN A 1 108 ? -3.105 8.248 11.818 1.00 96.38 108 ASN A CA 1
ATOM 863 C C . ASN A 1 108 ? -2.029 7.166 11.638 1.00 96.38 108 ASN A C 1
ATOM 865 O O . ASN A 1 108 ? -1.005 7.419 11.001 1.00 96.38 108 ASN A O 1
ATOM 869 N N . ILE A 1 109 ? -2.282 5.946 12.123 1.00 95.75 109 ILE A N 1
ATOM 870 C CA . ILE A 1 109 ? -1.351 4.819 11.965 1.00 95.75 109 ILE A CA 1
ATOM 871 C C . ILE A 1 109 ? -1.155 4.482 10.481 1.00 95.75 109 ILE A C 1
ATOM 873 O O . ILE A 1 109 ? -0.024 4.278 10.036 1.00 95.75 109 ILE A O 1
ATOM 877 N N . LEU A 1 110 ? -2.230 4.444 9.688 1.00 96.69 110 LEU A N 1
ATOM 878 C CA . LEU A 1 110 ? -2.154 4.141 8.255 1.00 96.69 110 LEU A CA 1
ATOM 879 C C . LEU A 1 110 ? -1.394 5.217 7.475 1.00 96.69 110 LEU A C 1
ATOM 881 O O . LEU A 1 110 ? -0.641 4.894 6.549 1.00 96.69 110 LEU A O 1
ATOM 885 N N . LYS A 1 111 ? -1.534 6.488 7.861 1.00 96.56 111 LYS A N 1
ATOM 886 C CA . LYS A 1 111 ? -0.775 7.595 7.273 1.00 96.56 111 LYS A CA 1
ATOM 887 C C . LYS A 1 111 ? 0.726 7.434 7.506 1.00 96.56 111 LYS A C 1
ATOM 889 O O . LYS A 1 111 ? 1.498 7.550 6.549 1.00 96.56 111 LYS A O 1
ATOM 894 N N . ASP A 1 112 ? 1.136 7.134 8.734 1.00 96.50 112 ASP A N 1
ATOM 895 C CA . ASP A 1 112 ? 2.546 6.913 9.075 1.00 96.50 112 ASP A CA 1
ATOM 896 C C . ASP A 1 112 ? 3.094 5.666 8.372 1.00 96.50 112 ASP A C 1
ATOM 898 O O . ASP A 1 112 ? 4.170 5.698 7.766 1.00 96.50 112 ASP A O 1
ATOM 902 N N . TYR A 1 113 ? 2.303 4.593 8.340 1.00 95.94 113 TYR A N 1
ATOM 903 C CA . TYR A 1 113 ? 2.647 3.360 7.641 1.00 95.94 113 TYR A CA 1
ATOM 904 C C . TYR A 1 113 ? 2.878 3.590 6.141 1.00 95.94 113 TYR A C 1
ATOM 906 O O . TYR A 1 113 ? 3.890 3.152 5.588 1.00 95.94 113 TYR A O 1
ATOM 914 N N . LYS A 1 114 ? 2.006 4.358 5.473 1.00 94.75 114 LYS A N 1
ATOM 915 C CA . LYS A 1 114 ? 2.18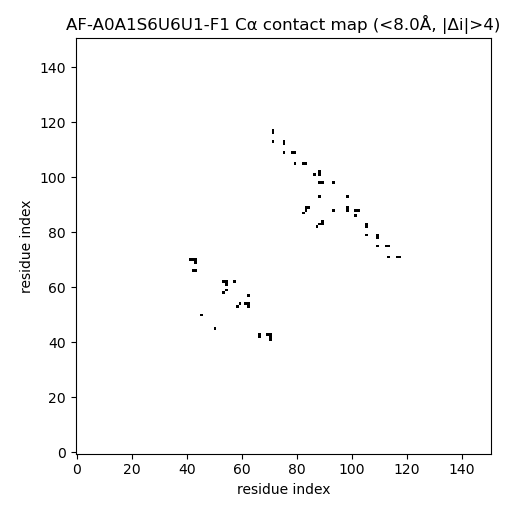1 4.741 4.063 1.00 94.75 114 LYS A CA 1
ATOM 916 C C . LYS A 1 114 ? 3.502 5.475 3.830 1.00 94.75 114 LYS A C 1
ATOM 918 O O . LYS A 1 114 ? 4.205 5.188 2.857 1.00 94.75 114 LYS A O 1
ATOM 923 N N . GLN A 1 115 ? 3.858 6.415 4.705 1.00 95.81 115 GLN A N 1
ATOM 924 C CA . GLN A 1 115 ? 5.129 7.137 4.599 1.00 95.81 115 GLN A CA 1
ATOM 925 C C . GLN A 1 115 ? 6.328 6.201 4.767 1.00 95.81 115 GLN A C 1
ATOM 927 O O . GLN A 1 115 ? 7.305 6.312 4.017 1.00 95.81 115 GLN A O 1
ATOM 932 N N . GLU A 1 116 ? 6.249 5.251 5.698 1.00 93.88 116 GLU A N 1
ATOM 933 C CA . GLU A 1 116 ? 7.290 4.248 5.908 1.00 93.88 116 GLU A CA 1
ATOM 934 C C . GLU A 1 116 ? 7.467 3.342 4.679 1.00 93.88 116 GLU A C 1
ATOM 936 O O . GLU A 1 116 ? 8.598 3.116 4.238 1.00 93.88 116 GLU A O 1
ATOM 941 N N . LEU A 1 117 ? 6.371 2.880 4.067 1.00 92.31 117 LEU A N 1
ATOM 942 C CA . LEU A 1 117 ? 6.407 2.086 2.833 1.00 92.31 117 LEU A CA 1
ATOM 943 C C . LEU A 1 117 ? 7.080 2.852 1.686 1.00 92.31 117 LEU A C 1
ATOM 945 O O . LEU A 1 117 ? 7.982 2.327 1.028 1.00 92.31 117 LEU A O 1
ATOM 949 N N . ILE A 1 118 ? 6.710 4.121 1.487 1.00 91.56 118 ILE A N 1
ATOM 950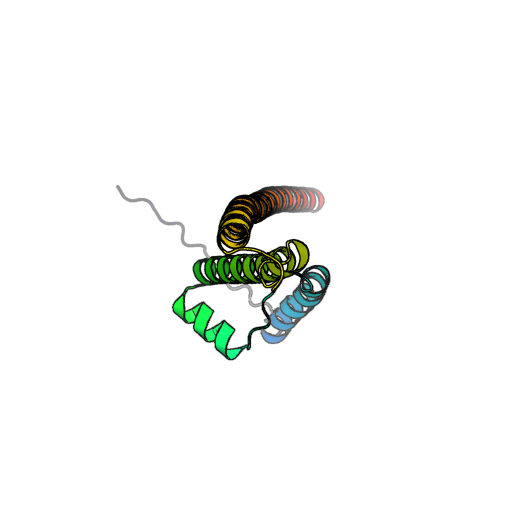 C CA . ILE A 1 118 ? 7.331 4.988 0.473 1.00 91.56 118 ILE A CA 1
ATOM 951 C C . ILE A 1 118 ? 8.829 5.159 0.753 1.00 91.56 118 ILE A C 1
ATOM 953 O O . ILE A 1 118 ? 9.649 5.105 -0.170 1.00 91.56 118 ILE A O 1
ATOM 957 N N . LYS A 1 119 ? 9.212 5.353 2.019 1.00 92.50 119 LYS A N 1
ATOM 958 C CA . LYS A 1 119 ? 10.617 5.487 2.422 1.00 92.50 119 LYS A CA 1
ATOM 959 C C . LYS A 1 119 ? 11.408 4.213 2.121 1.00 92.50 119 LYS A C 1
ATOM 961 O O . LYS A 1 119 ? 12.490 4.317 1.545 1.00 92.50 119 LYS A O 1
ATOM 966 N N . LYS A 1 120 ? 10.860 3.033 2.430 1.00 89.44 120 LYS A N 1
ATOM 967 C CA . LYS A 1 120 ? 11.478 1.731 2.116 1.00 89.44 120 LYS A CA 1
ATOM 968 C C . LYS A 1 120 ? 11.708 1.559 0.616 1.00 89.44 120 LYS A C 1
ATOM 970 O O . LYS A 1 120 ? 12.802 1.172 0.212 1.00 89.44 120 LYS A O 1
ATOM 975 N N . ILE A 1 121 ? 10.723 1.910 -0.214 1.00 87.25 121 ILE A N 1
ATOM 976 C CA . ILE A 1 121 ? 10.862 1.856 -1.678 1.00 87.25 121 ILE A CA 1
ATOM 977 C C . ILE A 1 121 ? 11.986 2.784 -2.149 1.00 87.25 121 ILE A C 1
ATOM 979 O O . ILE A 1 121 ? 12.867 2.353 -2.891 1.00 87.25 121 ILE A O 1
ATOM 983 N N . LYS A 1 122 ? 12.006 4.042 -1.688 1.00 86.94 122 LYS A N 1
ATOM 984 C CA . LYS A 1 122 ? 13.055 5.007 -2.059 1.00 86.94 122 LYS A CA 1
ATOM 985 C C . LYS A 1 122 ? 14.450 4.526 -1.659 1.00 86.94 122 LYS A C 1
ATOM 987 O O . LYS A 1 122 ? 15.376 4.624 -2.458 1.00 86.94 122 LYS A O 1
ATOM 992 N N . GLN A 1 123 ? 14.594 3.985 -0.450 1.00 86.31 123 GLN A N 1
ATOM 993 C CA . GLN A 1 123 ? 15.860 3.430 0.032 1.00 86.31 123 GLN A CA 1
ATOM 994 C C . GLN A 1 123 ? 16.324 2.251 -0.825 1.00 86.31 123 GLN A C 1
ATOM 996 O O . GLN A 1 123 ? 17.492 2.206 -1.202 1.00 86.31 123 GLN A O 1
ATOM 1001 N N . LYS A 1 124 ? 15.415 1.340 -1.185 1.00 83.69 124 LYS A N 1
ATOM 1002 C CA . LYS A 1 124 ? 15.731 0.204 -2.057 1.00 83.69 124 LYS A CA 1
ATOM 1003 C C . LYS A 1 124 ? 16.195 0.660 -3.443 1.00 83.69 124 LYS A C 1
ATOM 1005 O O . LYS A 1 124 ? 17.234 0.210 -3.915 1.00 83.69 124 LYS A O 1
ATOM 1010 N N . VAL A 1 125 ? 15.484 1.611 -4.052 1.00 82.31 125 VAL A N 1
ATOM 1011 C CA . VAL A 1 125 ? 15.860 2.182 -5.357 1.00 82.31 125 VAL A CA 1
ATOM 1012 C C . VAL A 1 125 ? 17.248 2.829 -5.305 1.00 82.31 125 VAL A C 1
ATOM 1014 O O . VAL A 1 125 ? 18.037 2.676 -6.236 1.00 82.31 125 VAL A O 1
ATOM 1017 N N . GLU A 1 126 ? 17.575 3.5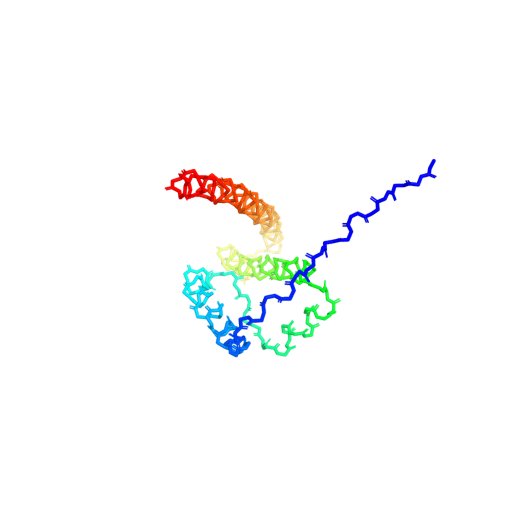45 -4.229 1.00 83.00 126 GLU A N 1
ATOM 1018 C CA . GLU A 1 126 ? 18.899 4.158 -4.082 1.00 83.00 126 GLU A CA 1
ATOM 1019 C C . GLU A 1 126 ? 20.004 3.108 -3.888 1.00 83.00 126 GLU A C 1
ATOM 1021 O O . GLU A 1 126 ? 21.064 3.200 -4.509 1.00 83.00 126 GLU A O 1
ATOM 1026 N N . GLN A 1 127 ? 19.744 2.058 -3.105 1.00 78.06 127 GLN A N 1
ATOM 1027 C CA . GLN A 1 127 ? 20.674 0.936 -2.940 1.00 78.06 127 GLN A CA 1
ATOM 1028 C C . GLN A 1 127 ? 20.960 0.229 -4.273 1.00 78.06 127 GLN A C 1
ATOM 1030 O O . GLN A 1 127 ? 22.124 -0.007 -4.599 1.00 78.06 127 GLN A O 1
ATOM 1035 N N . GLU A 1 128 ? 19.935 -0.046 -5.082 1.00 78.44 128 GLU A N 1
ATOM 1036 C CA . GLU A 1 128 ? 20.083 -0.665 -6.408 1.00 78.44 128 GLU A CA 1
ATOM 1037 C C . GLU A 1 128 ? 20.886 0.228 -7.375 1.00 78.44 128 GLU A C 1
ATOM 1039 O O . GLU A 1 128 ? 21.740 -0.257 -8.128 1.00 78.44 128 GLU A O 1
ATOM 1044 N N . LYS A 1 129 ? 20.705 1.556 -7.319 1.00 75.12 129 LYS A N 1
ATOM 1045 C CA . LYS A 1 129 ? 21.523 2.512 -8.091 1.00 75.12 129 LYS A CA 1
ATOM 1046 C C . LYS A 1 129 ? 22.995 2.492 -7.682 1.00 75.12 129 LYS A C 1
ATOM 1048 O O . LYS A 1 129 ? 23.873 2.576 -8.540 1.00 75.12 129 LYS A O 1
ATOM 1053 N N . ILE A 1 130 ? 23.289 2.399 -6.388 1.00 76.06 130 ILE A N 1
ATOM 1054 C CA . ILE A 1 130 ? 24.671 2.339 -5.888 1.00 76.06 130 ILE A CA 1
ATOM 1055 C C . ILE A 1 130 ? 25.325 1.006 -6.278 1.00 76.06 130 ILE A C 1
ATOM 1057 O O . ILE A 1 130 ? 26.475 0.984 -6.732 1.00 76.06 130 ILE A O 1
ATOM 1061 N N . GLN A 1 131 ? 24.592 -0.103 -6.153 1.00 72.62 131 GLN A N 1
ATOM 1062 C CA . GLN A 1 131 ? 25.083 -1.437 -6.508 1.00 72.62 131 GLN A CA 1
ATOM 1063 C C . GLN A 1 131 ? 25.369 -1.559 -8.008 1.00 72.62 131 GLN A C 1
ATOM 1065 O O . GLN A 1 131 ? 26.453 -2.007 -8.385 1.00 72.62 131 GLN A O 1
ATOM 1070 N N . SER A 1 132 ? 24.457 -1.086 -8.861 1.00 71.25 132 SER A N 1
ATOM 1071 C CA . SER A 1 132 ? 24.645 -1.091 -10.318 1.00 71.25 132 SER A CA 1
ATOM 1072 C C . SER A 1 132 ? 25.850 -0.247 -10.750 1.00 71.25 132 SER A C 1
ATOM 1074 O O . SER A 1 132 ? 26.691 -0.724 -11.513 1.00 71.25 132 SER A O 1
ATOM 1076 N N . LYS A 1 133 ? 26.029 0.962 -10.197 1.00 70.38 133 LYS A N 1
ATOM 1077 C CA . LYS A 1 133 ? 27.236 1.781 -10.435 1.00 70.38 133 LYS A CA 1
ATOM 1078 C C . LYS A 1 133 ? 28.525 1.061 -10.022 1.00 70.38 133 LYS A C 1
ATOM 1080 O O . LYS A 1 133 ? 29.506 1.091 -10.763 1.00 70.38 133 LYS A O 1
ATOM 1085 N N . SER A 1 134 ? 28.518 0.388 -8.873 1.00 65.44 134 SER A N 1
ATOM 1086 C CA . SER A 1 134 ? 29.681 -0.357 -8.372 1.00 65.44 134 SER A CA 1
ATOM 1087 C C . SER A 1 134 ? 30.020 -1.571 -9.248 1.00 65.44 134 SER A C 1
ATOM 1089 O O . SER A 1 134 ? 31.193 -1.841 -9.505 1.00 65.44 134 SER A O 1
ATOM 1091 N N . GLN A 1 135 ? 29.015 -2.294 -9.754 1.00 64.06 135 GLN A N 1
ATOM 1092 C CA . GLN A 1 135 ? 29.213 -3.410 -10.688 1.00 64.06 135 GLN A CA 1
ATOM 1093 C C . GLN A 1 135 ? 29.768 -2.940 -12.037 1.00 64.06 135 GLN A C 1
ATOM 1095 O O . GLN A 1 135 ? 30.682 -3.567 -12.571 1.00 64.06 135 GLN A O 1
ATOM 1100 N N . ILE A 1 136 ? 29.284 -1.808 -12.561 1.00 66.56 136 ILE A N 1
ATOM 1101 C CA . ILE A 1 136 ? 29.805 -1.215 -13.802 1.00 66.56 136 ILE A CA 1
ATOM 1102 C C . ILE A 1 136 ? 31.301 -0.891 -13.662 1.00 66.56 136 ILE A C 1
ATOM 1104 O O . ILE A 1 136 ? 32.081 -1.216 -14.557 1.00 66.56 136 ILE A O 1
ATOM 1108 N N . GLN A 1 137 ? 31.722 -0.322 -12.527 1.00 65.94 137 GLN A N 1
ATOM 1109 C CA . GLN A 1 137 ? 33.135 -0.026 -12.253 1.00 65.94 137 GLN A CA 1
ATOM 1110 C C . GLN A 1 137 ? 33.995 -1.294 -12.122 1.00 65.94 137 GLN A C 1
ATOM 1112 O O . GLN A 1 137 ? 35.099 -1.357 -12.657 1.00 65.94 137 GLN A O 1
ATOM 1117 N N . LYS A 1 138 ? 33.492 -2.345 -11.461 1.00 67.31 138 LYS A N 1
ATOM 1118 C CA . LYS A 1 138 ? 34.202 -3.635 -11.375 1.00 67.31 138 LYS A CA 1
ATOM 1119 C C . LYS A 1 138 ? 34.380 -4.280 -12.749 1.00 67.31 138 LYS A C 1
ATOM 1121 O O . LYS A 1 138 ? 35.462 -4.775 -13.066 1.00 67.31 138 LYS A O 1
ATOM 1126 N N . ASN A 1 139 ? 33.348 -4.235 -13.587 1.00 67.38 139 ASN A N 1
ATOM 1127 C CA . ASN A 1 139 ? 33.391 -4.810 -14.928 1.00 67.38 139 ASN A CA 1
ATOM 1128 C C . ASN A 1 139 ? 34.349 -4.042 -15.851 1.00 67.38 139 ASN A C 1
ATOM 1130 O O . ASN A 1 139 ? 35.085 -4.672 -16.613 1.00 67.38 139 ASN A O 1
ATOM 1134 N N . SER A 1 140 ? 34.404 -2.707 -15.761 1.00 70.38 140 SER A N 1
ATOM 1135 C CA . SER A 1 140 ? 35.348 -1.907 -16.555 1.00 70.38 140 SER A CA 1
ATOM 1136 C C . SER A 1 140 ? 36.805 -2.172 -16.165 1.00 70.38 140 SER A C 1
ATOM 1138 O O . SER A 1 140 ? 37.640 -2.377 -17.047 1.00 70.38 140 SER A O 1
ATOM 1140 N N . LEU A 1 141 ? 37.104 -2.274 -14.865 1.00 71.50 141 LEU A N 1
ATOM 1141 C CA . LEU A 1 141 ? 38.435 -2.639 -14.364 1.00 71.50 141 LEU A CA 1
ATOM 1142 C C . LEU A 1 141 ? 38.842 -4.051 -14.798 1.00 71.50 141 LEU A C 1
ATOM 1144 O O . LEU A 1 141 ? 39.968 -4.264 -15.241 1.00 71.50 141 LEU A O 1
ATOM 1148 N N . THR A 1 142 ? 37.911 -5.003 -14.751 1.00 71.62 142 THR A N 1
ATOM 1149 C CA . THR A 1 142 ? 38.165 -6.386 -15.181 1.00 71.62 142 THR A CA 1
ATOM 1150 C C . THR A 1 142 ? 38.465 -6.463 -16.683 1.00 71.62 142 THR A C 1
ATOM 1152 O O . THR A 1 142 ? 39.349 -7.210 -17.101 1.00 71.62 142 THR A O 1
ATOM 1155 N N . MET A 1 143 ? 37.779 -5.666 -17.511 1.00 67.81 143 MET A N 1
ATOM 1156 C CA . MET A 1 143 ? 38.076 -5.578 -18.946 1.00 67.81 143 MET A CA 1
ATOM 1157 C C . MET A 1 143 ? 39.434 -4.930 -19.234 1.00 67.81 143 MET A C 1
ATOM 1159 O O . MET A 1 143 ? 40.127 -5.373 -20.149 1.00 67.81 143 MET A O 1
ATOM 1163 N N . LEU A 1 144 ? 39.830 -3.909 -18.469 1.00 69.94 144 LEU A N 1
ATOM 1164 C CA . LEU A 1 144 ? 41.147 -3.277 -18.606 1.00 69.94 144 LEU A CA 1
ATOM 1165 C C . LEU A 1 144 ? 42.278 -4.239 -18.222 1.00 69.94 144 LEU A C 1
ATOM 1167 O O . LEU A 1 144 ? 43.230 -4.384 -18.982 1.00 69.94 144 LEU A O 1
ATOM 1171 N N . LEU A 1 145 ? 42.140 -4.958 -17.106 1.00 70.75 145 LEU A N 1
ATOM 1172 C CA . LEU A 1 145 ? 43.122 -5.956 -16.667 1.00 70.75 145 LEU A CA 1
ATOM 1173 C C . LEU A 1 145 ? 43.298 -7.084 -17.693 1.00 70.75 145 LEU A C 1
ATOM 1175 O O . LEU A 1 145 ? 44.427 -7.423 -18.037 1.00 70.75 145 LEU A O 1
ATOM 1179 N N . LYS A 1 146 ? 42.198 -7.604 -18.255 1.00 71.69 146 LYS A N 1
ATOM 1180 C CA . LYS A 1 146 ? 42.258 -8.612 -19.328 1.00 71.69 146 LYS A CA 1
ATOM 1181 C C . LYS A 1 146 ? 42.941 -8.103 -20.599 1.00 71.69 146 LYS A C 1
ATOM 1183 O O . LYS A 1 146 ? 43.586 -8.887 -21.283 1.00 71.69 146 LYS A O 1
ATOM 1188 N N . LYS A 1 147 ? 42.795 -6.816 -20.937 1.00 70.19 147 LYS A N 1
ATOM 1189 C CA . LYS A 1 147 ? 43.494 -6.223 -22.089 1.00 70.19 147 LYS A CA 1
ATOM 1190 C C . LYS A 1 147 ? 45.001 -6.146 -21.865 1.00 70.19 147 LYS A C 1
ATOM 1192 O O . LYS A 1 147 ? 45.731 -6.429 -22.799 1.00 70.19 147 LYS A O 1
ATOM 1197 N N . ILE A 1 148 ? 45.440 -5.808 -20.652 1.00 73.00 148 ILE A N 1
ATOM 1198 C CA . ILE A 1 148 ? 46.867 -5.711 -20.303 1.00 73.00 148 ILE A CA 1
ATOM 1199 C C . ILE A 1 148 ? 47.531 -7.096 -20.272 1.00 73.00 148 ILE A C 1
ATOM 1201 O O . ILE A 1 148 ? 48.674 -7.229 -20.682 1.00 73.00 148 ILE A O 1
ATOM 1205 N N . GLN A 1 149 ? 46.822 -8.134 -19.819 1.00 66.25 149 GLN A N 1
ATOM 1206 C CA . GLN A 1 149 ? 47.354 -9.504 -19.733 1.00 66.25 149 GLN A CA 1
ATOM 1207 C C . GLN A 1 149 ? 47.483 -10.227 -21.085 1.00 66.25 149 GLN A C 1
ATOM 1209 O O . GLN A 1 149 ? 48.156 -11.250 -21.157 1.00 66.25 149 GLN A O 1
ATOM 1214 N N . ASN A 1 150 ? 46.829 -9.722 -22.135 1.00 60.66 150 ASN A N 1
ATOM 1215 C CA . ASN A 1 150 ? 46.847 -10.301 -23.483 1.00 60.66 150 ASN A CA 1
ATOM 1216 C C . ASN A 1 150 ? 47.760 -9.526 -24.460 1.00 60.66 150 ASN A C 1
ATOM 1218 O O . ASN A 1 150 ? 47.659 -9.723 -25.672 1.00 60.66 150 ASN A O 1
ATOM 1222 N N . THR A 1 151 ? 48.609 -8.639 -23.934 1.00 49.44 151 THR A N 1
ATOM 1223 C CA . THR A 1 151 ? 49.701 -7.928 -24.626 1.00 49.44 151 THR A CA 1
ATOM 1224 C C . THR A 1 151 ? 51.028 -8.380 -24.056 1.00 49.44 151 THR A C 1
ATOM 1226 O O . THR A 1 151 ? 51.964 -8.559 -24.862 1.00 49.44 151 THR A O 1
#

Foldseek 3Di:
DDDDDPDDDPPPPDDPPPDPVVVVVVVVVVVVVVCVVPVPQQFDDDDPVVVVVLCVVQNPVRSVVVSLVVSLVVVLVVQLVVQCVVLVLVDPVDDPVSNVVSVVVSVVVSVVSSVVSVVVVVVVVVVVVVVVVVVVVVVVVVVVVVVVVVD

Organism: NCBI:txid1874362

Mean predicted aligned error: 15.1 Å

Solvent-accessible surface area (backbone atoms only — not comparable to full-atom values): 9033 Å² total; per-residue (Å²): 142,82,85,82,79,84,74,81,81,80,76,90,74,88,65,86,77,74,56,74,64,59,59,52,51,52,52,52,62,64,46,53,67,62,48,69,80,65,48,88,82,75,65,78,92,68,54,70,66,58,50,50,51,39,38,72,74,45,35,71,70,44,35,53,51,50,52,52,50,55,48,50,52,53,52,47,53,56,50,46,56,52,46,42,59,76,71,40,55,82,41,85,89,57,50,72,67,57,35,51,53,48,52,52,51,49,52,54,52,50,52,54,49,53,52,51,54,54,49,52,51,53,51,50,55,52,50,51,53,53,50,52,54,53,51,52,53,54,51,53,52,53,55,51,53,56,55,62,75,75,108

pLDDT: mean 74.83, std 19.45, range [34.56, 96.69]